Protein AF-A0A1T3P8C7-F1 (afdb_monomer)

Nearest PDB structures (foldseek):
  4dlp-assembly3_C  TM=3.922E-01  e=3.601E-01  Brucella abortus 2308
  3ro5-assembly1_B  TM=4.331E-01  e=2.342E+00  Influenza A virus (A/Wilson-Smith/1933(H1N1))
  3p9a-assembly1_G  TM=2.645E-01  e=9.774E-01  Lederbergvirus P22
  7w5z-assembly1_c3  TM=2.164E-01  e=9.840E+00  Tetrahymena thermophila

Structure (mmCIF, N/CA/C/O backbone):
data_AF-A0A1T3P8C7-F1
#
_entry.id   AF-A0A1T3P8C7-F1
#
loop_
_atom_site.group_PDB
_atom_site.id
_atom_site.type_symbol
_atom_site.label_atom_id
_atom_site.label_alt_id
_atom_site.label_comp_id
_atom_site.label_asym_id
_atom_site.label_entity_id
_atom_site.label_seq_id
_atom_site.pdbx_PDB_ins_code
_atom_site.Cartn_x
_atom_site.Cartn_y
_atom_site.Cartn_z
_atom_site.occupancy
_atom_site.B_iso_or_equiv
_atom_site.auth_seq_id
_atom_site.auth_comp_id
_atom_site.auth_asym_id
_atom_site.auth_atom_id
_atom_site.pdbx_PDB_model_num
ATOM 1 N N . MET A 1 1 ? 50.157 19.566 -6.317 1.00 40.91 1 MET A N 1
ATOM 2 C CA . MET A 1 1 ? 49.284 18.435 -6.700 1.00 40.91 1 MET A CA 1
ATOM 3 C C . MET A 1 1 ? 47.964 18.605 -5.964 1.00 40.91 1 MET A C 1
ATOM 5 O O . MET A 1 1 ? 47.908 18.337 -4.771 1.00 40.91 1 MET A O 1
ATOM 9 N N . ALA A 1 2 ? 46.954 19.172 -6.624 1.00 43.50 2 ALA A N 1
ATOM 10 C CA . ALA A 1 2 ? 45.615 19.299 -6.052 1.00 43.50 2 ALA A CA 1
ATOM 11 C C . ALA A 1 2 ? 44.913 17.935 -6.145 1.00 43.50 2 ALA A C 1
ATOM 13 O O . ALA A 1 2 ? 44.949 17.308 -7.200 1.00 43.50 2 ALA A O 1
ATOM 14 N N . ARG A 1 3 ? 44.334 17.452 -5.039 1.00 43.97 3 ARG A N 1
ATOM 15 C CA . ARG A 1 3 ? 43.469 16.266 -5.039 1.00 43.97 3 ARG A CA 1
ATOM 16 C C . ARG A 1 3 ? 42.113 16.672 -5.612 1.00 43.97 3 ARG A C 1
ATOM 18 O O . ARG A 1 3 ? 41.443 17.516 -5.024 1.00 43.97 3 ARG A O 1
ATOM 25 N N . GLU A 1 4 ? 41.738 16.090 -6.744 1.00 42.12 4 GLU A N 1
ATOM 26 C CA . GLU A 1 4 ? 40.381 16.192 -7.283 1.00 42.12 4 GLU A CA 1
ATOM 27 C C . GLU A 1 4 ? 39.377 15.583 -6.288 1.00 42.12 4 GLU A C 1
ATOM 29 O O . GLU A 1 4 ? 39.655 14.524 -5.711 1.00 42.12 4 GLU A O 1
ATOM 34 N N . PRO A 1 5 ? 38.220 16.224 -6.043 1.00 48.62 5 PRO A N 1
ATOM 35 C CA . PRO A 1 5 ? 37.179 15.626 -5.226 1.00 48.62 5 PRO A CA 1
ATOM 36 C C . PRO A 1 5 ? 36.543 14.465 -5.998 1.00 48.62 5 PRO A C 1
ATOM 38 O O . PRO A 1 5 ? 36.008 14.644 -7.090 1.00 48.62 5 PRO A O 1
ATOM 41 N N . VAL A 1 6 ? 36.587 13.265 -5.414 1.00 51.84 6 VAL A N 1
ATOM 42 C CA . VAL A 1 6 ? 35.826 12.106 -5.890 1.00 51.84 6 VAL A CA 1
ATOM 43 C C . VAL A 1 6 ? 34.347 12.431 -5.695 1.00 51.84 6 VAL A C 1
ATOM 45 O O . VAL A 1 6 ? 33.810 12.301 -4.597 1.00 51.84 6 VAL A O 1
ATOM 48 N N . VAL A 1 7 ? 33.697 12.918 -6.751 1.00 50.88 7 VAL A N 1
ATOM 49 C CA . VAL A 1 7 ? 32.244 13.086 -6.785 1.00 50.88 7 VAL A CA 1
ATOM 50 C C . VAL A 1 7 ? 31.644 11.690 -6.652 1.00 50.88 7 VAL A C 1
ATOM 52 O O . VAL A 1 7 ? 31.848 10.843 -7.523 1.00 50.88 7 VAL A O 1
ATOM 55 N N . ALA A 1 8 ? 30.954 11.432 -5.540 1.00 47.03 8 ALA A N 1
ATOM 56 C CA . ALA A 1 8 ? 30.162 10.225 -5.358 1.00 47.03 8 ALA A CA 1
ATOM 57 C C . ALA A 1 8 ? 29.163 10.153 -6.518 1.00 47.03 8 ALA A C 1
ATOM 59 O O . ALA A 1 8 ? 28.236 10.955 -6.611 1.00 47.03 8 ALA A O 1
ATOM 60 N N . ARG A 1 9 ? 29.425 9.252 -7.464 1.00 49.47 9 ARG A N 1
ATOM 61 C CA . ARG A 1 9 ? 28.613 9.071 -8.660 1.00 49.47 9 ARG A CA 1
ATOM 62 C C . ARG A 1 9 ? 27.319 8.415 -8.200 1.00 49.47 9 ARG A C 1
ATOM 64 O O . ARG A 1 9 ? 27.287 7.206 -7.995 1.00 49.47 9 ARG A O 1
ATOM 71 N N . GLU A 1 10 ? 26.289 9.218 -7.948 1.00 51.56 10 GLU A N 1
ATOM 72 C CA . GLU A 1 10 ? 24.951 8.686 -7.719 1.00 51.56 10 GLU A CA 1
ATOM 73 C C . GLU A 1 10 ? 24.605 7.769 -8.892 1.00 51.56 10 GLU A C 1
ATOM 75 O O . GLU A 1 10 ? 24.716 8.162 -10.056 1.00 51.56 10 GLU A O 1
ATOM 80 N N . ALA A 1 11 ? 24.273 6.515 -8.585 1.00 53.75 11 ALA A N 1
ATOM 81 C CA . ALA A 1 11 ? 23.871 5.562 -9.600 1.00 53.75 11 ALA A CA 1
ATOM 82 C C . ALA A 1 11 ? 22.684 6.132 -10.392 1.00 53.75 11 ALA A C 1
ATOM 84 O O . ALA A 1 11 ? 21.747 6.679 -9.804 1.00 53.75 11 ALA A O 1
ATOM 85 N N . SER A 1 12 ? 22.750 6.013 -11.722 1.00 61.97 12 SER A N 1
ATOM 86 C CA . SER A 1 12 ? 21.678 6.441 -12.626 1.00 61.97 12 SER A CA 1
ATOM 87 C C . SER A 1 12 ? 20.332 5.853 -12.169 1.00 61.97 12 SER A C 1
ATOM 89 O O . SER A 1 12 ? 20.317 4.706 -11.711 1.00 61.97 12 SER A O 1
ATOM 91 N N . PRO A 1 13 ? 19.202 6.574 -12.316 1.00 58.88 13 PRO A N 1
ATOM 92 C CA . PRO A 1 13 ? 17.867 6.048 -12.018 1.00 58.88 13 PRO A CA 1
ATOM 93 C C . PRO A 1 13 ? 17.599 4.676 -12.655 1.00 58.88 13 PRO A C 1
ATOM 95 O O . PRO A 1 13 ? 17.013 3.807 -12.020 1.00 58.88 13 PRO A O 1
ATOM 98 N N . GLU A 1 14 ? 18.113 4.448 -13.865 1.00 58.12 14 GLU A N 1
ATOM 99 C CA . GLU A 1 14 ? 18.014 3.166 -14.575 1.00 58.12 14 GLU A CA 1
ATOM 100 C C . GLU A 1 14 ? 18.748 2.027 -13.850 1.00 58.12 14 GLU A C 1
ATOM 102 O O . GLU A 1 14 ? 18.248 0.908 -13.786 1.00 58.12 14 GLU A O 1
ATOM 107 N N . PHE A 1 15 ? 19.917 2.308 -13.265 1.00 57.34 15 PHE A N 1
ATOM 108 C CA . PHE A 1 15 ? 20.687 1.323 -12.501 1.00 57.34 15 PHE A CA 1
ATOM 109 C C . PHE A 1 15 ? 20.017 1.018 -11.159 1.00 57.34 15 PHE A C 1
ATOM 111 O O . PHE A 1 15 ? 19.944 -0.140 -10.763 1.00 57.34 15 PHE A O 1
ATOM 118 N N . ARG A 1 16 ? 19.465 2.043 -10.491 1.00 59.53 16 ARG A N 1
ATOM 119 C CA . ARG A 1 16 ? 18.681 1.863 -9.257 1.00 59.53 16 ARG A CA 1
ATOM 120 C C . ARG A 1 16 ? 17.443 0.998 -9.506 1.00 59.53 16 ARG A C 1
ATOM 122 O O . ARG A 1 16 ? 17.180 0.085 -8.733 1.00 59.53 16 ARG A O 1
ATOM 129 N N . ALA A 1 17 ? 16.720 1.241 -10.601 1.00 59.41 17 ALA A N 1
ATOM 130 C CA . ALA A 1 17 ? 15.563 0.433 -10.982 1.00 59.41 17 ALA A CA 1
ATOM 131 C C . ALA A 1 17 ? 15.943 -1.035 -11.264 1.00 59.41 17 ALA A C 1
ATOM 133 O O . ALA A 1 17 ? 15.259 -1.940 -10.792 1.00 59.41 17 ALA A O 1
ATOM 134 N N . GLN A 1 18 ? 17.059 -1.280 -11.964 1.00 58.53 18 GLN A N 1
ATOM 135 C CA . GLN A 1 18 ? 17.564 -2.639 -12.216 1.00 58.53 18 GLN A CA 1
ATOM 136 C C . GLN A 1 18 ? 17.993 -3.362 -10.931 1.00 58.53 18 GLN A C 1
ATOM 138 O O . GLN A 1 18 ? 17.736 -4.553 -10.780 1.00 58.53 18 GLN A O 1
ATOM 143 N N . GLU A 1 19 ? 18.631 -2.655 -9.997 1.00 59.62 19 GLU A N 1
ATOM 144 C CA . GLU A 1 19 ? 19.027 -3.208 -8.699 1.00 59.62 19 GLU A CA 1
ATOM 145 C C . GLU A 1 19 ? 17.800 -3.601 -7.861 1.00 59.62 19 GLU A C 1
ATOM 147 O O . GLU A 1 19 ? 17.759 -4.701 -7.309 1.00 59.62 19 GLU A O 1
ATOM 152 N N . ILE A 1 20 ? 16.761 -2.760 -7.840 1.00 58.72 20 ILE A N 1
ATOM 153 C CA . ILE A 1 20 ? 15.490 -3.053 -7.161 1.00 58.72 20 ILE A CA 1
ATOM 154 C C . ILE A 1 20 ? 14.784 -4.249 -7.807 1.00 58.72 20 ILE A C 1
ATOM 156 O O . ILE A 1 20 ? 14.335 -5.138 -7.091 1.00 58.72 20 ILE A O 1
ATOM 160 N N . GLU A 1 21 ? 14.724 -4.323 -9.139 1.00 56.69 21 GLU A N 1
ATOM 161 C CA . GLU A 1 21 ? 14.124 -5.467 -9.839 1.00 56.69 21 GLU A CA 1
ATOM 162 C C . GLU A 1 21 ? 14.887 -6.778 -9.569 1.00 56.69 21 GLU A C 1
ATOM 164 O O . GLU A 1 21 ? 14.268 -7.830 -9.425 1.00 56.69 21 GLU A O 1
ATOM 169 N N . ALA A 1 22 ? 16.215 -6.724 -9.409 1.00 59.50 22 ALA A N 1
ATOM 170 C CA . ALA A 1 22 ? 17.021 -7.881 -9.013 1.00 59.50 22 ALA A CA 1
ATOM 171 C C . ALA A 1 22 ? 16.801 -8.304 -7.545 1.00 59.50 22 ALA A C 1
ATOM 173 O O . ALA A 1 22 ? 16.873 -9.493 -7.230 1.00 59.50 22 ALA A O 1
ATOM 174 N N . LEU A 1 23 ? 16.527 -7.350 -6.648 1.00 59.72 23 LEU A N 1
ATOM 175 C CA . LEU A 1 23 ? 16.203 -7.593 -5.234 1.00 59.72 23 LEU A CA 1
ATOM 176 C C . LEU A 1 23 ? 14.745 -8.038 -5.020 1.00 59.72 23 LEU A C 1
ATOM 178 O O . LEU A 1 23 ? 14.454 -8.715 -4.034 1.00 59.72 23 LEU A O 1
ATOM 182 N N . ALA A 1 24 ? 13.850 -7.685 -5.943 1.00 62.09 24 ALA A N 1
ATOM 183 C CA . ALA A 1 24 ? 12.421 -7.975 -5.915 1.00 62.09 24 ALA A CA 1
ATOM 184 C C . ALA A 1 24 ? 11.980 -8.707 -7.201 1.00 62.09 24 ALA A C 1
ATOM 186 O O . ALA A 1 24 ? 11.232 -8.136 -8.002 1.00 62.09 24 ALA A O 1
ATOM 187 N N . PRO A 1 25 ? 12.394 -9.974 -7.408 1.00 60.84 25 PRO A N 1
ATOM 188 C CA . PRO A 1 25 ? 12.126 -10.708 -8.650 1.00 60.84 25 PRO A CA 1
ATOM 189 C C . PRO A 1 25 ? 10.626 -10.869 -8.949 1.00 60.84 25 PRO A C 1
ATOM 191 O O . PRO A 1 25 ? 10.226 -10.893 -10.111 1.00 60.84 25 PRO A O 1
ATOM 194 N N . ASP A 1 26 ? 9.788 -10.895 -7.909 1.00 76.06 26 ASP A N 1
ATOM 195 C CA . ASP A 1 26 ? 8.327 -10.991 -8.028 1.00 76.06 26 ASP A CA 1
ATOM 196 C C . ASP A 1 26 ? 7.630 -9.617 -8.100 1.00 76.06 26 ASP A C 1
ATOM 198 O O . ASP A 1 26 ? 6.405 -9.530 -8.170 1.00 76.06 26 ASP A O 1
ATOM 202 N N . GLY A 1 27 ? 8.399 -8.522 -8.096 1.00 85.75 27 GLY A N 1
ATOM 203 C CA . GLY A 1 27 ? 7.893 -7.153 -8.200 1.00 85.75 27 GLY A CA 1
ATOM 204 C C . GLY A 1 27 ? 7.389 -6.538 -6.890 1.00 85.75 27 GLY A C 1
ATOM 205 O O . GLY A 1 27 ? 6.784 -5.466 -6.937 1.00 85.75 27 GLY A O 1
ATOM 206 N N . TYR A 1 28 ? 7.618 -7.194 -5.749 1.00 89.62 28 TYR A N 1
ATOM 207 C CA . TYR A 1 28 ? 7.207 -6.730 -4.421 1.00 89.62 28 TYR A CA 1
ATOM 208 C C . TYR A 1 28 ? 8.329 -6.005 -3.679 1.00 89.62 28 TYR A C 1
ATOM 210 O O . TYR A 1 28 ? 9.444 -6.509 -3.576 1.00 89.62 28 TYR A O 1
ATOM 218 N N . VAL A 1 29 ? 8.006 -4.869 -3.070 1.00 90.62 29 VAL A N 1
ATOM 219 C CA . VAL A 1 29 ? 8.918 -4.085 -2.232 1.00 90.62 29 VAL A CA 1
ATOM 220 C C . VAL A 1 29 ? 8.318 -3.862 -0.845 1.00 90.62 29 VAL A C 1
ATOM 222 O O . VAL A 1 29 ? 7.099 -3.882 -0.670 1.00 90.62 29 VAL A O 1
ATOM 225 N N . ARG A 1 30 ? 9.185 -3.659 0.151 1.00 91.25 30 ARG A N 1
ATOM 226 C CA . ARG A 1 30 ? 8.785 -3.300 1.519 1.00 91.25 30 ARG A CA 1
ATOM 227 C C . ARG A 1 30 ? 8.366 -1.841 1.561 1.00 91.25 30 ARG A C 1
ATOM 229 O O . ARG A 1 30 ? 9.188 -0.987 1.252 1.00 91.25 30 ARG A O 1
ATOM 236 N N . ALA A 1 31 ? 7.148 -1.542 1.977 1.00 91.94 31 ALA A N 1
ATOM 237 C CA . ALA A 1 31 ? 6.634 -0.185 2.087 1.00 91.94 31 ALA A CA 1
ATOM 238 C C . ALA A 1 31 ? 6.054 0.093 3.471 1.00 91.94 31 ALA A C 1
ATOM 240 O O . ALA A 1 31 ? 5.566 -0.812 4.146 1.00 91.94 31 ALA A O 1
ATOM 241 N N . ASP A 1 32 ? 6.119 1.356 3.876 1.00 94.31 32 ASP A N 1
ATOM 242 C CA . ASP A 1 32 ? 5.637 1.794 5.179 1.00 94.31 32 ASP A CA 1
ATOM 243 C C . ASP A 1 32 ? 4.161 2.177 5.038 1.00 94.31 32 ASP A C 1
ATOM 245 O O . ASP A 1 32 ? 3.824 3.172 4.387 1.00 94.31 32 ASP A O 1
ATOM 249 N N . LEU A 1 33 ? 3.278 1.393 5.655 1.00 95.06 33 LEU A N 1
ATOM 250 C CA . LEU A 1 33 ? 1.850 1.667 5.725 1.00 95.06 33 LEU A CA 1
ATOM 251 C C . LEU A 1 33 ? 1.523 2.255 7.097 1.00 95.06 33 LEU A C 1
ATOM 253 O O . LEU A 1 33 ? 1.673 1.595 8.124 1.00 95.06 33 LEU A O 1
ATOM 257 N N . ALA A 1 34 ? 1.108 3.518 7.108 1.00 95.88 34 ALA A N 1
ATOM 258 C CA . ALA A 1 34 ? 0.601 4.175 8.305 1.00 95.88 34 ALA A CA 1
ATOM 259 C C . ALA A 1 34 ? -0.911 3.977 8.404 1.00 95.88 34 ALA A C 1
ATOM 261 O O . ALA A 1 34 ? -1.573 4.031 7.378 1.00 95.88 34 ALA A O 1
ATOM 262 N N . GLY A 1 35 ? -1.439 3.837 9.613 1.00 94.25 35 GLY A N 1
ATOM 263 C CA . GLY A 1 35 ? -2.872 3.819 9.895 1.00 94.25 35 GLY A CA 1
ATOM 264 C C . GLY A 1 35 ? -3.170 4.254 11.325 1.00 94.25 35 GLY A C 1
ATOM 265 O O . GLY A 1 35 ? -2.299 4.826 11.985 1.00 94.25 35 GLY A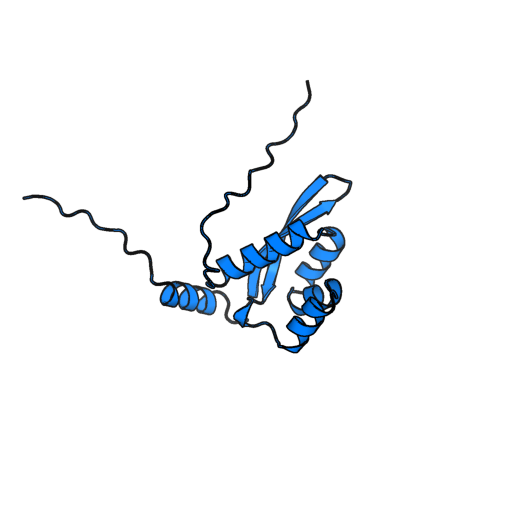 O 1
ATOM 266 N N . GLU A 1 36 ? -4.388 4.030 11.794 1.00 93.44 36 GLU A N 1
ATOM 267 C CA . GLU A 1 36 ? -4.878 4.410 13.112 1.00 93.44 36 GLU A CA 1
ATOM 268 C C . GLU A 1 36 ? -5.406 3.191 13.879 1.00 93.44 36 GLU A C 1
ATOM 270 O O . GLU A 1 36 ? -6.337 2.520 13.451 1.00 93.44 36 GLU A O 1
ATOM 275 N N . ILE A 1 37 ? -4.831 2.929 15.055 1.00 91.50 37 ILE A N 1
ATOM 276 C CA . ILE A 1 37 ? -5.326 1.917 15.996 1.00 91.50 37 ILE A CA 1
ATOM 277 C C . ILE A 1 37 ? -5.612 2.635 17.312 1.00 91.50 37 ILE A C 1
ATOM 279 O O . ILE A 1 37 ? -4.737 3.312 17.851 1.00 91.50 37 ILE A O 1
ATOM 283 N N . ASP A 1 38 ? -6.842 2.526 17.817 1.00 91.50 38 ASP A N 1
ATOM 284 C CA . ASP A 1 38 ? -7.287 3.156 19.072 1.00 91.50 38 ASP A CA 1
ATOM 285 C C . ASP A 1 38 ? -7.004 4.676 19.167 1.00 91.50 38 ASP A C 1
ATOM 287 O O . ASP A 1 38 ? -6.768 5.220 20.249 1.00 91.50 38 ASP A O 1
ATOM 291 N N . GLY A 1 39 ? -7.040 5.390 18.036 1.00 89.38 39 GLY A N 1
ATOM 292 C CA . GLY A 1 39 ? -6.768 6.832 17.979 1.00 89.38 39 GLY A CA 1
ATOM 293 C C . GLY A 1 39 ? -5.285 7.208 17.904 1.00 89.38 39 GLY A C 1
ATOM 294 O O . GLY A 1 39 ? -4.948 8.395 17.935 1.00 89.38 39 GLY A O 1
ATOM 295 N N . GLU A 1 40 ? -4.383 6.228 17.819 1.00 91.25 40 GLU A N 1
ATOM 296 C CA . GLU A 1 40 ? -2.946 6.442 17.676 1.00 91.25 40 GLU A CA 1
ATOM 297 C C . GLU A 1 40 ? -2.467 6.064 16.272 1.00 91.25 40 GLU A C 1
ATOM 299 O O . GLU A 1 40 ? -2.806 5.012 15.733 1.00 91.25 40 GLU A O 1
ATOM 304 N N . THR A 1 41 ? -1.627 6.916 15.673 1.00 92.50 41 THR A N 1
ATOM 305 C CA . THR A 1 41 ? -1.006 6.598 14.384 1.00 92.50 41 THR A CA 1
ATOM 306 C C . THR A 1 41 ? 0.076 5.536 14.555 1.00 92.50 41 THR A C 1
ATOM 308 O O . THR A 1 41 ? 1.106 5.785 15.189 1.00 92.50 41 THR A O 1
ATOM 311 N N . VAL A 1 42 ? -0.128 4.381 13.927 1.00 93.88 42 VAL A N 1
ATOM 312 C CA . VAL A 1 42 ? 0.810 3.253 13.898 1.00 93.88 42 VAL A CA 1
ATOM 313 C C . VAL A 1 42 ? 1.347 3.090 12.477 1.00 93.88 42 VAL A C 1
ATOM 3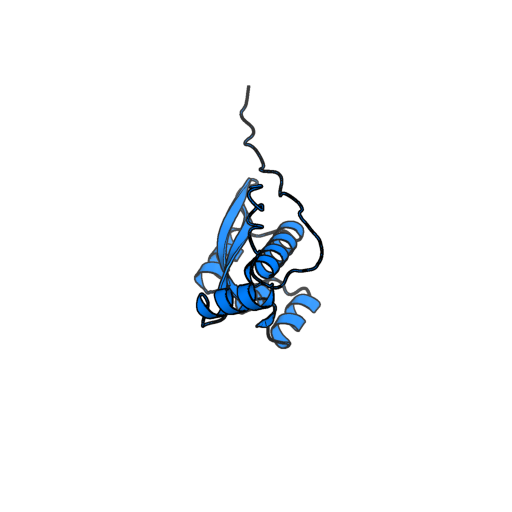15 O O . VAL A 1 42 ? 0.658 3.393 11.508 1.00 93.88 42 VAL A O 1
ATOM 318 N N . VAL A 1 43 ? 2.599 2.650 12.341 1.00 93.12 43 VAL A N 1
ATOM 319 C CA . VAL A 1 43 ? 3.220 2.354 11.042 1.00 93.12 43 VAL A CA 1
ATOM 320 C C . VAL A 1 43 ? 3.687 0.906 11.045 1.00 93.12 43 VAL A C 1
ATOM 322 O O . VAL A 1 43 ? 4.433 0.513 11.943 1.00 93.12 43 VAL A O 1
ATOM 325 N N . ALA A 1 44 ? 3.275 0.138 10.039 1.00 91.00 44 ALA A N 1
ATOM 326 C CA . ALA A 1 44 ? 3.764 -1.213 9.790 1.00 91.00 44 ALA A CA 1
ATOM 327 C C . ALA A 1 44 ? 4.492 -1.293 8.445 1.00 91.00 44 ALA A C 1
ATOM 329 O O . ALA A 1 44 ? 4.191 -0.557 7.506 1.00 91.00 44 ALA A O 1
ATOM 330 N N . GLU A 1 45 ? 5.453 -2.209 8.353 1.00 94.12 45 GLU A N 1
ATOM 331 C CA . GLU A 1 45 ? 6.102 -2.548 7.089 1.00 94.12 45 GLU A CA 1
ATOM 332 C C . GLU A 1 45 ? 5.292 -3.649 6.396 1.00 94.12 45 GLU A C 1
ATOM 334 O O . GLU A 1 45 ? 5.078 -4.719 6.966 1.00 94.12 45 GLU A O 1
ATOM 339 N N . VAL A 1 46 ? 4.858 -3.396 5.162 1.00 93.81 46 VAL A N 1
ATOM 340 C CA . VAL A 1 46 ? 4.084 -4.341 4.349 1.00 93.81 46 VAL A CA 1
ATOM 341 C C . VAL A 1 46 ? 4.786 -4.619 3.024 1.00 93.81 46 VAL A C 1
ATOM 343 O O . VAL A 1 46 ? 5.517 -3.781 2.496 1.00 93.81 46 VAL A O 1
ATOM 346 N N . MET A 1 47 ? 4.561 -5.803 2.459 1.00 93.19 47 MET A N 1
ATOM 347 C CA . MET A 1 47 ? 5.058 -6.151 1.127 1.00 93.19 47 MET A CA 1
ATOM 348 C C . MET A 1 47 ? 4.007 -5.775 0.081 1.00 93.19 47 MET A C 1
ATOM 350 O O . MET A 1 47 ? 2.897 -6.308 0.110 1.00 93.19 47 MET A O 1
ATOM 354 N N . ALA A 1 48 ? 4.352 -4.896 -0.862 1.00 94.38 48 ALA A N 1
ATOM 355 C CA . ALA A 1 48 ? 3.436 -4.453 -1.915 1.00 94.38 48 ALA A CA 1
ATOM 356 C C . ALA A 1 48 ? 4.074 -4.463 -3.307 1.00 94.38 48 ALA A C 1
ATOM 358 O O . ALA A 1 48 ? 5.271 -4.221 -3.462 1.00 94.38 48 ALA A O 1
ATOM 359 N N . LEU A 1 49 ? 3.256 -4.713 -4.329 1.00 93.56 49 LEU A N 1
ATOM 360 C CA . LEU A 1 49 ? 3.655 -4.615 -5.730 1.00 93.56 49 LEU A CA 1
ATOM 361 C C . LEU A 1 49 ? 4.039 -3.179 -6.090 1.00 93.56 49 LEU A C 1
ATOM 363 O O . LEU A 1 49 ? 3.310 -2.233 -5.787 1.00 93.56 49 LEU A O 1
ATOM 367 N N . MET A 1 50 ? 5.143 -3.032 -6.821 1.00 90.38 50 MET A N 1
ATOM 368 C CA . MET A 1 50 ? 5.581 -1.742 -7.353 1.00 90.38 50 MET A CA 1
ATOM 369 C C . MET A 1 50 ? 4.561 -1.144 -8.341 1.00 90.38 50 MET A C 1
ATOM 371 O O . MET A 1 50 ? 3.952 -1.903 -9.108 1.00 90.38 50 MET A O 1
ATOM 375 N N . PRO A 1 51 ? 4.436 0.198 -8.417 1.00 89.12 51 PRO A N 1
ATOM 376 C CA . PRO A 1 51 ? 3.493 0.872 -9.313 1.00 89.12 51 PRO A CA 1
ATOM 377 C C . PRO A 1 51 ? 3.563 0.427 -10.778 1.00 89.12 51 PRO A C 1
ATOM 379 O O . PRO A 1 51 ? 2.535 0.098 -11.376 1.00 89.12 51 PRO A O 1
ATOM 382 N N . GLY A 1 52 ? 4.768 0.293 -11.340 1.00 87.38 52 GLY A N 1
ATOM 383 C CA . GLY A 1 52 ? 4.972 -0.177 -12.714 1.00 87.38 52 GLY A CA 1
ATOM 384 C C . GLY A 1 52 ? 4.504 -1.614 -12.998 1.00 87.38 52 GLY A C 1
ATOM 385 O O . GLY A 1 52 ? 4.391 -2.005 -14.161 1.00 87.38 52 GLY A O 1
ATOM 386 N N . LYS A 1 53 ? 4.203 -2.417 -11.967 1.00 89.44 53 LYS A N 1
ATOM 387 C CA . LYS A 1 53 ? 3.675 -3.787 -12.100 1.00 89.44 53 LYS A CA 1
ATOM 388 C C . LYS A 1 53 ? 2.155 -3.856 -11.874 1.00 89.44 53 LYS A C 1
ATOM 390 O O . LYS A 1 53 ? 1.563 -4.929 -12.017 1.00 89.44 53 LYS A O 1
ATOM 395 N N . TRP A 1 54 ? 1.490 -2.740 -11.559 1.00 92.69 54 TRP A N 1
ATOM 396 C CA . TRP A 1 54 ? 0.042 -2.717 -11.357 1.00 92.69 54 TRP A CA 1
ATOM 397 C C . TRP A 1 54 ? -0.712 -2.953 -12.662 1.00 92.69 54 TRP A C 1
ATOM 399 O O . TRP A 1 54 ? -0.551 -2.257 -13.667 1.00 92.69 54 TRP A O 1
ATOM 409 N N . ARG A 1 55 ? -1.612 -3.937 -12.647 1.00 93.06 55 ARG A N 1
ATOM 410 C CA . ARG A 1 55 ? -2.453 -4.232 -13.810 1.00 93.06 55 ARG A CA 1
ATOM 411 C C . ARG A 1 55 ? -3.455 -3.104 -14.042 1.00 93.06 55 ARG A C 1
ATOM 413 O O . ARG A 1 55 ? -3.966 -2.494 -13.105 1.00 93.06 55 ARG A O 1
ATOM 420 N N . ALA A 1 56 ? -3.857 -2.907 -15.297 1.00 95.25 56 ALA A N 1
ATOM 421 C CA 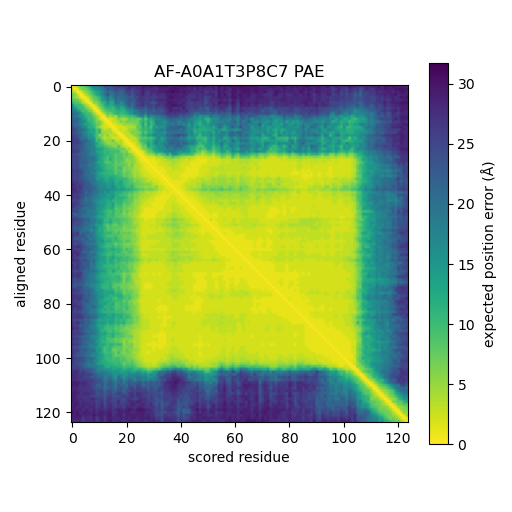. ALA A 1 56 ? -4.902 -1.942 -15.643 1.00 95.25 56 ALA A CA 1
ATOM 422 C C . ALA A 1 56 ? -6.220 -2.187 -14.881 1.00 95.25 56 ALA A C 1
ATOM 424 O O . ALA A 1 56 ? -6.927 -1.236 -14.561 1.00 95.25 56 ALA A O 1
ATOM 425 N N . SER A 1 57 ? -6.545 -3.446 -14.556 1.00 96.06 57 SER A N 1
ATOM 426 C CA . SER A 1 57 ? -7.694 -3.795 -13.712 1.00 96.06 57 SER A CA 1
ATOM 427 C C . SER A 1 57 ? -7.580 -3.230 -12.298 1.00 96.06 57 SER A C 1
ATOM 429 O O . SER A 1 57 ? -8.550 -2.661 -11.818 1.00 96.06 57 SER A O 1
ATOM 431 N N . VAL A 1 58 ? -6.400 -3.311 -11.683 1.00 95.62 58 VAL A N 1
ATOM 432 C CA . VAL A 1 58 ? -6.110 -2.759 -10.351 1.00 95.62 58 VAL A CA 1
ATOM 433 C C . VAL A 1 58 ? -6.211 -1.236 -10.379 1.00 95.62 58 VAL A C 1
ATOM 435 O O . VAL A 1 58 ? -6.901 -0.631 -9.566 1.00 95.62 58 VAL A O 1
ATOM 438 N N . MET A 1 59 ? -5.657 -0.609 -11.418 1.00 95.56 59 MET A N 1
ATOM 439 C CA . MET A 1 59 ? -5.798 0.834 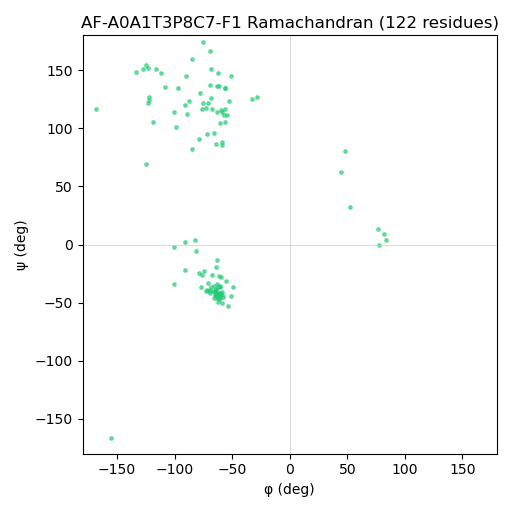-11.628 1.00 95.56 59 MET A CA 1
ATOM 440 C C . MET A 1 59 ? -7.241 1.285 -11.895 1.00 95.56 59 MET A C 1
ATOM 442 O O . MET A 1 59 ? -7.538 2.473 -11.783 1.00 95.56 59 MET A O 1
ATOM 446 N N . ARG A 1 60 ? -8.151 0.390 -12.301 1.00 97.38 60 ARG A N 1
ATOM 447 C CA . ARG A 1 60 ? -9.585 0.714 -12.385 1.00 97.38 60 ARG A CA 1
ATOM 448 C C . ARG A 1 60 ? -10.246 0.710 -11.009 1.00 97.38 60 ARG A C 1
ATOM 450 O O . ARG A 1 60 ? -11.072 1.586 -10.796 1.00 97.38 60 ARG A O 1
ATOM 457 N N . LEU A 1 61 ? -9.857 -0.196 -10.106 1.00 96.81 61 LEU A N 1
ATOM 458 C CA . LEU A 1 61 ? -10.341 -0.215 -8.715 1.00 96.81 61 LEU A CA 1
ATOM 459 C C . LEU A 1 61 ? -10.008 1.110 -8.025 1.00 96.81 61 LEU A C 1
ATOM 461 O O . LEU A 1 61 ? -10.907 1.812 -7.570 1.00 96.81 61 LEU A O 1
ATOM 465 N N . LEU A 1 62 ? -8.746 1.541 -8.123 1.00 93.19 62 LEU A N 1
ATOM 466 C CA . LEU A 1 62 ? -8.308 2.821 -7.565 1.00 93.19 62 LEU A CA 1
ATOM 467 C C . LEU A 1 62 ? -9.088 4.018 -8.141 1.00 93.19 62 LEU A C 1
ATOM 469 O O . LEU A 1 62 ? -9.515 4.900 -7.405 1.00 93.19 62 LEU A O 1
ATOM 473 N N . ARG A 1 63 ? -9.328 4.046 -9.460 1.00 94.31 63 ARG A N 1
ATOM 474 C CA . ARG A 1 63 ? -10.128 5.110 -10.104 1.00 94.31 63 ARG A CA 1
ATOM 475 C C . ARG A 1 63 ? -11.607 5.079 -9.722 1.00 94.31 63 ARG A C 1
ATOM 477 O O . ARG A 1 63 ? -12.263 6.111 -9.812 1.00 94.31 63 ARG A O 1
ATOM 484 N N . ALA A 1 64 ? -12.127 3.915 -9.347 1.00 96.00 64 ALA A N 1
ATOM 485 C CA . ALA A 1 64 ? -13.488 3.751 -8.855 1.00 96.00 64 ALA A CA 1
ATOM 486 C C . ALA A 1 64 ? -13.628 4.115 -7.365 1.00 96.00 64 ALA A C 1
ATOM 488 O O . ALA A 1 64 ? -14.748 4.129 -6.863 1.00 96.00 64 ALA A O 1
ATOM 489 N N . GLY A 1 65 ? -12.521 4.417 -6.674 1.00 94.94 65 GLY A N 1
ATOM 490 C CA . GLY A 1 65 ? -12.505 4.643 -5.228 1.00 94.94 65 GLY A CA 1
ATOM 491 C C . GLY A 1 65 ? -12.590 3.355 -4.405 1.00 94.94 65 GLY A C 1
ATOM 492 O O . GLY A 1 65 ? -12.845 3.422 -3.208 1.00 94.94 65 GLY A O 1
ATOM 493 N N . ASP A 1 66 ? -12.390 2.193 -5.030 1.00 96.56 66 ASP A N 1
ATOM 494 C CA . ASP A 1 66 ? -12.349 0.899 -4.351 1.00 96.56 66 ASP A CA 1
ATOM 495 C C . ASP A 1 66 ? -10.933 0.646 -3.810 1.00 96.56 66 ASP A C 1
ATOM 497 O O . ASP A 1 66 ? -10.088 0.023 -4.465 1.00 96.56 66 ASP A O 1
ATOM 501 N N . PHE A 1 67 ? -10.659 1.222 -2.636 1.00 95.44 67 PHE A N 1
ATOM 502 C CA . PHE A 1 67 ? -9.364 1.115 -1.963 1.00 95.44 67 PHE A CA 1
ATOM 503 C C . PHE A 1 67 ? -9.114 -0.290 -1.416 1.00 95.44 67 PHE A C 1
ATOM 505 O O . PHE A 1 67 ? -8.016 -0.806 -1.603 1.00 95.44 67 PHE A O 1
ATOM 512 N N . ASP A 1 68 ? -10.121 -0.952 -0.845 1.00 96.38 68 ASP A N 1
ATOM 513 C CA . ASP A 1 68 ? -9.979 -2.317 -0.322 1.00 96.38 68 ASP A CA 1
ATOM 514 C C . ASP A 1 68 ? -9.652 -3.311 -1.438 1.00 96.38 68 ASP A C 1
ATOM 516 O O . ASP A 1 68 ? -8.717 -4.111 -1.325 1.00 96.38 68 ASP A O 1
ATOM 520 N N . GLY A 1 69 ? -10.371 -3.221 -2.562 1.00 96.88 69 GLY A N 1
ATOM 521 C CA . GLY A 1 69 ? -10.096 -4.021 -3.747 1.00 96.88 69 GLY A CA 1
ATOM 522 C C . GLY A 1 69 ? -8.701 -3.748 -4.306 1.00 96.88 69 GLY A C 1
ATOM 523 O O . GLY A 1 69 ? -7.986 -4.683 -4.671 1.00 96.88 69 GLY A O 1
ATOM 524 N N . PHE A 1 70 ? -8.273 -2.483 -4.340 1.00 96.75 70 PHE A N 1
ATOM 525 C CA . PHE A 1 70 ? -6.916 -2.121 -4.745 1.00 96.75 70 PHE A CA 1
ATOM 526 C C . PHE A 1 70 ? -5.857 -2.722 -3.807 1.00 96.75 70 PHE A C 1
ATOM 528 O O . PHE A 1 70 ? -4.921 -3.368 -4.281 1.00 96.75 70 PHE A O 1
ATOM 535 N N . MET A 1 71 ? -6.023 -2.564 -2.494 1.00 96.88 71 MET A N 1
ATOM 536 C CA . MET A 1 71 ? -5.068 -3.023 -1.485 1.00 96.88 71 MET A CA 1
ATOM 537 C C . MET A 1 71 ? -4.951 -4.547 -1.465 1.00 96.88 71 MET A C 1
ATOM 539 O O . MET A 1 71 ? -3.834 -5.059 -1.469 1.00 96.88 71 MET A O 1
ATOM 543 N N . SER A 1 72 ? -6.065 -5.276 -1.586 1.00 96.81 72 SER A N 1
ATOM 544 C CA . SER A 1 72 ? -6.060 -6.745 -1.694 1.00 96.81 72 SER A CA 1
ATOM 545 C C . SER A 1 72 ? -5.310 -7.269 -2.926 1.00 96.81 72 SER A C 1
ATOM 547 O O . SER A 1 72 ? -4.794 -8.385 -2.918 1.00 96.81 72 SER A O 1
ATOM 549 N N . ALA A 1 73 ? -5.240 -6.473 -3.998 1.00 95.75 73 ALA A N 1
ATOM 550 C CA . ALA A 1 73 ? -4.570 -6.851 -5.239 1.00 95.75 73 ALA A CA 1
ATOM 551 C C . ALA A 1 73 ? -3.088 -6.450 -5.281 1.00 95.75 73 ALA A C 1
ATOM 553 O O . ALA A 1 73 ? -2.335 -6.998 -6.089 1.00 95.75 73 ALA A O 1
ATOM 554 N N . VAL A 1 74 ? -2.682 -5.465 -4.474 1.00 95.56 74 VAL A N 1
ATOM 555 C CA . VAL A 1 74 ? -1.322 -4.904 -4.468 1.00 95.56 74 VAL A CA 1
ATOM 556 C C . VAL A 1 74 ? -0.482 -5.456 -3.322 1.00 95.56 74 VAL A C 1
ATOM 558 O O . VAL A 1 74 ? 0.722 -5.636 -3.498 1.00 95.56 74 VAL A O 1
ATOM 561 N N . LEU A 1 75 ? -1.086 -5.746 -2.173 1.00 95.56 75 LEU A N 1
ATOM 562 C CA . LEU A 1 75 ? -0.393 -6.287 -1.008 1.00 95.56 75 LEU A CA 1
ATOM 563 C C . LEU A 1 75 ? -0.259 -7.811 -1.074 1.00 95.56 75 LEU A C 1
ATOM 565 O O . LEU A 1 75 ? -0.986 -8.502 -1.787 1.00 95.56 75 LEU A O 1
ATOM 569 N N . THR A 1 76 ? 0.688 -8.350 -0.310 1.00 94.25 76 THR A N 1
ATOM 570 C CA . THR A 1 76 ? 0.654 -9.767 0.076 1.00 94.25 76 THR A CA 1
ATOM 571 C C . THR A 1 76 ? -0.503 -10.031 1.047 1.00 94.25 76 THR A C 1
ATOM 573 O O . THR A 1 76 ? -1.058 -9.091 1.609 1.00 94.25 76 THR A O 1
ATOM 576 N N . ALA A 1 77 ? -0.847 -11.303 1.281 1.00 92.81 77 ALA A N 1
ATOM 577 C CA . ALA A 1 77 ? -1.900 -11.677 2.233 1.00 92.81 77 ALA A CA 1
ATOM 578 C C . ALA A 1 77 ? -1.660 -11.064 3.627 1.00 92.81 77 ALA A C 1
ATOM 580 O O . ALA A 1 77 ? -2.492 -10.301 4.103 1.00 92.81 77 ALA A O 1
ATOM 581 N N . ASP A 1 78 ? -0.470 -11.276 4.199 1.00 93.88 78 ASP A N 1
ATOM 582 C CA . ASP A 1 78 ? -0.092 -10.700 5.498 1.00 93.88 78 ASP A CA 1
ATOM 583 C C . ASP A 1 78 ? -0.117 -9.159 5.491 1.00 93.88 78 ASP A C 1
ATOM 585 O O . ASP A 1 78 ? -0.473 -8.521 6.479 1.00 93.88 78 ASP A O 1
ATOM 589 N N . GLY A 1 79 ? 0.259 -8.540 4.366 1.00 94.00 79 GLY A N 1
ATOM 590 C CA . GLY A 1 79 ? 0.211 -7.087 4.216 1.00 94.00 79 GLY A CA 1
ATOM 591 C C . GLY A 1 79 ? -1.221 -6.556 4.178 1.00 94.00 79 GLY A C 1
ATOM 592 O O . GLY A 1 79 ? -1.491 -5.489 4.724 1.00 94.00 79 GLY A O 1
ATOM 593 N N . TYR A 1 80 ? -2.137 -7.295 3.551 1.00 96.69 80 TYR A N 1
ATOM 594 C CA . TYR A 1 80 ? -3.553 -6.946 3.505 1.00 96.69 80 TYR A CA 1
ATOM 595 C C . TYR A 1 80 ? -4.219 -7.090 4.876 1.00 96.69 80 TYR A C 1
ATOM 597 O O . TYR A 1 80 ? -4.987 -6.214 5.263 1.00 96.69 80 TYR A O 1
ATOM 605 N N . ASP A 1 81 ? -3.863 -8.119 5.645 1.00 96.56 81 ASP A N 1
ATOM 606 C CA . ASP A 1 81 ? -4.320 -8.255 7.031 1.00 96.56 81 ASP A CA 1
ATOM 607 C C . ASP A 1 81 ? -3.855 -7.059 7.881 1.00 96.56 81 ASP A C 1
ATOM 609 O O . ASP A 1 81 ? -4.655 -6.462 8.601 1.00 96.56 81 ASP A O 1
ATOM 613 N N . ALA A 1 82 ? -2.597 -6.628 7.715 1.00 95.50 82 ALA A N 1
ATOM 614 C CA . ALA A 1 82 ? -2.090 -5.421 8.368 1.00 95.50 82 ALA A CA 1
ATOM 615 C C . ALA A 1 82 ? -2.833 -4.149 7.921 1.00 95.50 82 ALA A C 1
ATOM 617 O O . ALA A 1 82 ? -3.074 -3.267 8.737 1.00 95.50 82 ALA A O 1
ATOM 618 N N . TYR A 1 83 ? -3.223 -4.041 6.647 1.00 96.50 83 TYR A N 1
ATOM 619 C CA . TYR A 1 83 ? -4.040 -2.928 6.149 1.00 96.50 83 TYR A CA 1
ATOM 620 C C . TYR A 1 83 ? -5.414 -2.867 6.827 1.00 96.50 83 TYR A C 1
ATOM 622 O O . TYR A 1 83 ? -5.837 -1.785 7.227 1.00 96.50 83 TYR A O 1
ATOM 630 N N . LEU A 1 84 ? -6.083 -4.013 6.987 1.00 96.56 84 LEU A N 1
ATOM 631 C CA . LEU A 1 84 ? -7.388 -4.087 7.647 1.00 96.56 84 LEU A CA 1
ATOM 632 C C . LEU A 1 84 ? -7.312 -3.726 9.133 1.00 96.56 84 LEU A C 1
ATOM 634 O O . LEU A 1 84 ? -8.247 -3.134 9.663 1.00 96.56 84 LEU A O 1
ATOM 638 N N . GLU A 1 85 ? -6.219 -4.092 9.803 1.00 96.06 85 GLU A N 1
ATOM 639 C CA . GLU A 1 85 ? -5.989 -3.730 11.204 1.00 96.06 85 GLU A CA 1
ATOM 640 C C . GLU A 1 85 ? -5.643 -2.246 11.364 1.00 96.06 85 GLU A C 1
ATOM 642 O O . GLU A 1 85 ? -6.099 -1.604 12.306 1.00 96.06 85 GLU A O 1
ATOM 647 N N . LEU A 1 86 ? -4.837 -1.704 10.448 1.00 95.50 86 LEU A N 1
ATOM 648 C CA . LEU A 1 86 ? -4.365 -0.326 10.504 1.00 95.50 86 LEU A CA 1
ATOM 649 C C . LEU A 1 86 ? -5.417 0.704 10.086 1.00 95.50 86 LEU A C 1
ATOM 651 O O . LEU A 1 86 ? -5.274 1.846 10.490 1.00 95.50 86 LEU A O 1
ATOM 655 N N . ASP A 1 87 ? -6.403 0.358 9.258 1.00 95.56 87 ASP A N 1
ATOM 656 C CA . ASP A 1 87 ? -7.456 1.276 8.780 1.00 95.56 87 ASP A CA 1
ATOM 657 C C . ASP A 1 87 ? -6.922 2.665 8.343 1.00 95.56 87 ASP A C 1
ATOM 659 O O . ASP A 1 87 ? -7.191 3.698 8.967 1.00 95.56 87 ASP A O 1
ATOM 663 N N . PRO A 1 88 ? -6.065 2.723 7.304 1.00 95.94 88 PRO A N 1
ATOM 664 C CA . PRO A 1 88 ? -5.421 3.963 6.902 1.00 95.94 88 PRO A CA 1
ATOM 665 C C . PRO A 1 88 ? -6.414 4.958 6.299 1.00 95.94 88 PRO A C 1
ATOM 667 O O . PRO A 1 88 ? -7.202 4.641 5.407 1.00 95.94 88 PRO A O 1
ATOM 670 N N . ASN A 1 89 ? -6.291 6.224 6.685 1.00 95.00 89 ASN A N 1
ATOM 671 C CA . ASN A 1 89 ? -7.017 7.307 6.034 1.00 95.00 89 ASN A CA 1
ATOM 672 C C . ASN A 1 89 ? -6.414 7.668 4.660 1.00 95.00 89 ASN A C 1
ATOM 674 O O . ASN A 1 89 ? -5.352 7.193 4.252 1.00 95.00 89 ASN A O 1
ATOM 678 N N . GLN A 1 90 ? -7.086 8.565 3.933 1.00 92.50 90 GLN A N 1
ATOM 679 C CA . GLN A 1 90 ? -6.691 8.939 2.574 1.00 92.50 90 GLN A CA 1
ATOM 680 C C . GLN A 1 90 ? -5.286 9.565 2.485 1.00 92.50 90 GLN A C 1
ATOM 682 O O . GLN A 1 90 ? -4.564 9.298 1.521 1.00 92.50 90 GLN A O 1
ATOM 687 N N . ASP A 1 91 ? -4.880 10.367 3.473 1.00 95.00 91 ASP A N 1
ATOM 688 C CA . ASP A 1 91 ? -3.551 10.989 3.495 1.00 95.00 91 ASP A CA 1
ATOM 689 C C . ASP A 1 91 ? -2.461 9.938 3.731 1.00 95.00 91 ASP A C 1
ATOM 691 O O . ASP A 1 91 ? -1.425 9.950 3.065 1.00 95.00 91 ASP A O 1
ATOM 695 N N . GLN A 1 92 ? -2.710 8.991 4.638 1.00 94.69 92 GLN A N 1
ATOM 696 C CA . GLN A 1 92 ? -1.818 7.867 4.927 1.00 94.69 92 GLN A CA 1
ATOM 697 C C . GLN A 1 92 ? -1.707 6.908 3.736 1.00 94.69 92 GLN A C 1
ATOM 699 O O . GLN A 1 92 ? -0.605 6.476 3.392 1.00 94.69 92 GLN A O 1
ATOM 704 N N . PHE A 1 93 ? -2.818 6.642 3.048 1.00 95.06 93 PHE A N 1
ATOM 705 C CA . PHE A 1 93 ? -2.833 5.879 1.804 1.00 95.06 93 PHE A CA 1
ATOM 706 C C . PHE A 1 93 ? -2.020 6.572 0.698 1.00 95.06 93 PHE A C 1
ATOM 708 O O . PHE A 1 93 ? -1.187 5.941 0.043 1.00 95.06 93 PHE A O 1
ATOM 715 N N . ALA A 1 94 ? -2.206 7.881 0.496 1.00 93.44 94 ALA A N 1
ATOM 716 C CA . ALA A 1 94 ? -1.435 8.641 -0.490 1.00 93.44 94 ALA A CA 1
ATOM 717 C C . ALA A 1 94 ? 0.069 8.609 -0.171 1.00 93.44 94 ALA A C 1
ATOM 719 O O . ALA A 1 94 ? 0.901 8.398 -1.055 1.00 93.44 94 ALA A O 1
ATOM 720 N N . ALA A 1 95 ? 0.401 8.741 1.112 1.00 94.12 95 ALA A N 1
ATOM 721 C CA . ALA A 1 95 ? 1.744 8.577 1.637 1.00 94.12 95 ALA A CA 1
ATOM 722 C C . ALA A 1 95 ? 2.331 7.185 1.328 1.00 94.12 95 ALA A C 1
ATOM 724 O O . ALA A 1 95 ? 3.489 7.074 0.918 1.00 94.12 95 ALA A O 1
ATOM 725 N N . PHE A 1 96 ? 1.566 6.118 1.517 1.00 94.56 96 PHE A N 1
ATOM 726 C CA . PHE A 1 96 ? 2.001 4.761 1.197 1.00 94.56 96 PHE A CA 1
ATOM 727 C C . PHE A 1 96 ? 2.316 4.595 -0.301 1.00 94.56 96 PHE A C 1
ATOM 729 O O . PHE A 1 96 ? 3.363 4.062 -0.667 1.00 94.56 96 PHE A O 1
ATOM 736 N N . VAL A 1 97 ? 1.467 5.126 -1.185 1.00 92.25 97 VAL A N 1
ATOM 737 C CA . VAL A 1 97 ? 1.686 5.077 -2.642 1.00 92.25 97 VAL A CA 1
ATOM 738 C C . VAL A 1 97 ? 2.942 5.855 -3.069 1.00 92.25 97 VAL A C 1
ATOM 740 O O . VAL A 1 97 ? 3.682 5.416 -3.955 1.00 92.25 97 VAL A O 1
ATOM 743 N N . GLU A 1 98 ? 3.216 6.997 -2.437 1.00 90.81 98 GLU A N 1
ATOM 744 C CA . GLU A 1 98 ? 4.441 7.775 -2.669 1.00 90.81 98 GLU A CA 1
ATOM 745 C C . GLU A 1 98 ? 5.702 7.003 -2.240 1.00 90.81 98 GLU A C 1
ATOM 747 O O . GLU A 1 98 ? 6.697 6.972 -2.974 1.00 90.81 98 GLU A O 1
ATOM 752 N N . ASP A 1 99 ? 5.646 6.340 -1.081 1.00 89.19 99 ASP A N 1
ATOM 753 C CA . ASP A 1 99 ? 6.730 5.489 -0.581 1.00 89.19 99 ASP A CA 1
ATOM 754 C C . ASP A 1 99 ? 6.998 4.319 -1.538 1.00 89.19 99 ASP A C 1
ATOM 756 O O . ASP A 1 99 ? 8.140 4.096 -1.941 1.00 89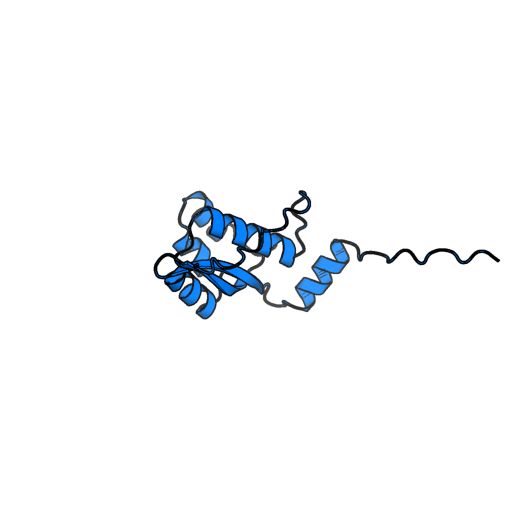.19 99 ASP A O 1
ATOM 760 N N . LEU A 1 100 ? 5.941 3.647 -2.009 1.00 89.50 100 LEU A N 1
ATOM 761 C CA . LEU A 1 100 ? 6.047 2.577 -3.005 1.00 89.50 100 LEU A CA 1
ATOM 762 C C . LEU A 1 100 ? 6.688 3.034 -4.311 1.00 89.50 100 LEU A C 1
ATOM 764 O O . LEU A 1 100 ? 7.492 2.305 -4.890 1.00 89.50 100 LEU A O 1
ATOM 768 N N . SER A 1 101 ? 6.347 4.233 -4.776 1.00 85.88 101 SER A N 1
ATOM 769 C CA . SER A 1 101 ? 6.921 4.782 -6.005 1.00 85.88 101 SER A CA 1
ATOM 770 C C . SER A 1 101 ? 8.417 5.043 -5.828 1.00 85.88 101 SER A C 1
ATOM 772 O O . SER A 1 101 ? 9.234 4.588 -6.628 1.00 85.88 101 SER A O 1
ATOM 774 N N . THR A 1 102 ? 8.783 5.667 -4.704 1.00 84.38 102 THR A N 1
ATOM 775 C CA . THR A 1 102 ? 10.177 5.960 -4.347 1.00 84.38 102 THR A CA 1
ATOM 776 C C . THR A 1 102 ? 11.009 4.683 -4.225 1.00 84.38 102 THR A C 1
ATOM 778 O O . THR A 1 102 ? 12.109 4.600 -4.776 1.00 84.38 102 THR A O 1
ATOM 781 N N . LYS A 1 103 ? 10.480 3.669 -3.531 1.00 81.38 103 LYS A N 1
ATOM 782 C CA . LYS A 1 103 ? 11.151 2.381 -3.312 1.00 81.38 103 LYS A CA 1
ATOM 783 C C . LYS A 1 103 ? 11.154 1.486 -4.551 1.00 81.38 103 LYS A C 1
ATOM 785 O O . LYS A 1 103 ? 12.037 0.647 -4.668 1.00 81.38 103 LYS A O 1
ATOM 790 N N . GLY A 1 104 ? 10.222 1.685 -5.483 1.00 71.88 104 GLY A N 1
ATOM 791 C CA . GLY A 1 104 ? 10.163 0.988 -6.769 1.00 71.88 104 GLY A CA 1
ATOM 792 C C . GLY A 1 104 ? 11.076 1.563 -7.857 1.00 71.88 104 GLY A C 1
ATOM 793 O O . GLY A 1 104 ? 11.022 1.118 -8.999 1.00 71.88 104 GLY A O 1
ATOM 794 N N . GLY A 1 105 ? 11.898 2.569 -7.539 1.00 63.34 105 GLY A N 1
ATOM 795 C CA . GLY A 1 105 ? 12.795 3.213 -8.503 1.00 63.34 105 GLY A CA 1
ATOM 796 C C . GLY A 1 105 ? 12.095 4.199 -9.444 1.00 63.34 105 GLY A C 1
ATOM 797 O O . GLY A 1 105 ? 12.758 4.864 -10.243 1.00 63.34 105 GLY A O 1
ATOM 798 N N . GLU A 1 106 ? 10.777 4.368 -9.315 1.00 56.47 106 GLU A N 1
ATOM 799 C CA . GLU A 1 106 ? 10.046 5.458 -9.943 1.00 56.47 106 GLU A CA 1
ATOM 800 C C . GLU A 1 106 ? 10.266 6.719 -9.106 1.00 56.47 106 GLU A C 1
ATOM 802 O O . GLU A 1 106 ? 9.544 7.032 -8.162 1.00 56.47 106 GLU A O 1
ATOM 807 N N . SER A 1 107 ? 11.304 7.472 -9.470 1.00 44.75 107 SER A N 1
ATOM 808 C CA . SER A 1 107 ? 11.446 8.871 -9.074 1.00 44.75 107 SER A CA 1
ATOM 809 C C . SER A 1 107 ? 10.223 9.637 -9.596 1.00 44.75 107 SER A C 1
ATOM 811 O O . SER A 1 107 ? 10.261 10.226 -10.681 1.00 44.75 107 SER A O 1
ATOM 813 N N . VAL A 1 108 ? 9.126 9.640 -8.837 1.00 47.00 108 VAL A N 1
ATOM 814 C CA . VAL A 1 108 ? 8.029 10.585 -9.031 1.00 47.00 108 VAL A CA 1
ATOM 815 C C . VAL A 1 108 ? 8.667 11.943 -8.823 1.00 47.00 108 VAL A C 1
ATOM 817 O O . VAL A 1 108 ? 9.059 12.293 -7.714 1.00 47.00 108 VAL A O 1
ATOM 820 N N . GLY A 1 109 ? 8.898 12.656 -9.923 1.00 43.66 109 GLY A N 1
ATOM 821 C CA . GLY A 1 109 ? 9.600 13.928 -9.933 1.00 43.66 109 GLY A CA 1
ATOM 822 C C . GLY A 1 109 ? 8.886 14.949 -9.057 1.00 43.66 109 GLY A C 1
ATOM 823 O O . GLY A 1 109 ? 8.034 15.686 -9.543 1.00 43.66 109 GLY A O 1
ATOM 824 N N . LYS A 1 110 ? 9.244 14.968 -7.772 1.00 46.38 110 LYS A N 1
ATOM 825 C CA . LYS A 1 110 ? 9.159 16.056 -6.800 1.00 46.38 110 LYS A CA 1
ATOM 826 C C . LYS A 1 110 ? 9.962 15.639 -5.571 1.00 46.38 110 LYS A C 1
ATOM 828 O O . LYS A 1 110 ? 9.690 14.657 -4.899 1.00 46.38 110 LYS A O 1
ATOM 833 N N . SER A 1 111 ? 11.005 16.411 -5.333 1.00 50.09 111 SER A N 1
ATOM 834 C CA . SER A 1 111 ? 11.930 16.306 -4.220 1.00 50.09 111 SER A CA 1
ATOM 835 C C . SER A 1 111 ? 11.242 16.369 -2.852 1.00 50.09 111 SER A C 1
ATOM 837 O O . SER A 1 111 ? 10.487 17.300 -2.581 1.00 50.09 111 SER A O 1
ATOM 839 N N . SER A 1 112 ? 11.653 15.465 -1.964 1.00 48.09 112 SER A N 1
ATOM 840 C CA . SER A 1 112 ? 11.935 15.725 -0.546 1.00 48.09 112 SER A CA 1
ATOM 841 C C . SER A 1 112 ? 10.884 16.509 0.258 1.00 48.09 112 SER A C 1
ATOM 843 O O . SER A 1 112 ? 11.085 17.677 0.599 1.00 48.09 112 SER A O 1
ATOM 845 N N . GLY A 1 113 ? 9.830 15.829 0.697 1.00 38.25 113 GLY A N 1
ATOM 846 C CA . GLY A 1 113 ? 9.149 16.174 1.941 1.00 38.25 113 GLY A CA 1
ATOM 847 C C . GLY A 1 113 ? 9.640 15.248 3.048 1.00 38.25 113 GLY A C 1
ATOM 848 O O . GLY A 1 113 ? 9.219 14.101 3.122 1.00 38.25 113 GLY A O 1
ATOM 849 N N . ARG A 1 114 ? 10.543 15.712 3.919 1.00 48.75 114 ARG A N 1
ATOM 850 C CA . ARG A 1 114 ? 1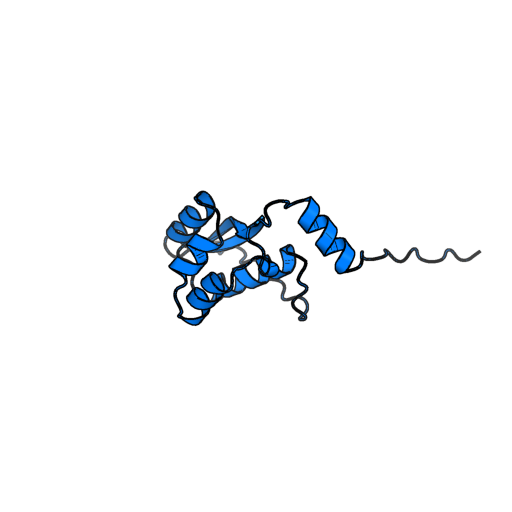0.837 15.015 5.183 1.00 48.75 1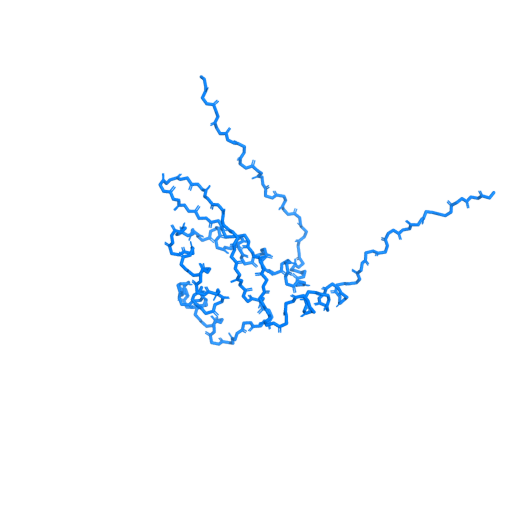14 ARG A CA 1
ATOM 851 C C . ARG A 1 114 ? 9.501 14.840 5.916 1.00 48.75 114 ARG A C 1
ATOM 853 O O . ARG A 1 114 ? 8.939 15.839 6.361 1.00 48.75 114 ARG A O 1
ATOM 860 N N . ARG A 1 115 ? 8.993 13.609 6.050 1.00 45.31 115 ARG A N 1
ATOM 861 C CA . ARG A 1 115 ? 7.888 13.333 6.976 1.00 45.31 115 ARG A CA 1
ATOM 862 C C . ARG A 1 115 ? 8.368 13.722 8.366 1.00 45.31 115 ARG A C 1
ATOM 864 O O . ARG A 1 115 ? 9.366 13.193 8.856 1.00 45.31 115 ARG A O 1
ATOM 871 N N . GLY A 1 116 ? 7.724 14.728 8.950 1.00 38.75 116 GLY A N 1
ATOM 872 C CA . GLY A 1 116 ? 7.991 15.135 10.318 1.00 38.75 116 GLY A CA 1
ATOM 873 C C . GLY A 1 116 ? 7.802 13.923 11.216 1.00 38.75 116 GLY A C 1
ATOM 874 O O . GLY A 1 116 ? 6.709 13.375 11.291 1.00 38.75 116 GLY A O 1
ATOM 875 N N . SER A 1 117 ? 8.879 13.484 11.863 1.00 47.31 117 SER A N 1
ATOM 876 C CA . SER A 1 117 ? 8.792 12.507 12.940 1.00 47.31 117 SER A CA 1
ATOM 877 C C . SER A 1 117 ? 7.861 13.082 14.005 1.00 47.31 117 SER A C 1
ATOM 879 O O . SER A 1 117 ? 8.194 14.087 14.643 1.00 47.31 117 SER A O 1
ATOM 881 N N . ALA A 1 118 ? 6.683 12.476 14.158 1.00 52.00 118 ALA A N 1
ATOM 882 C CA . ALA A 1 118 ? 5.776 12.734 15.263 1.00 52.00 118 ALA A CA 1
ATOM 883 C C . ALA A 1 118 ? 6.477 12.282 16.552 1.00 52.00 118 ALA A C 1
ATOM 885 O O . ALA A 1 118 ? 6.399 11.138 16.996 1.00 52.00 118 ALA A O 1
ATOM 886 N N . THR A 1 119 ? 7.262 13.195 17.119 1.00 47.53 119 THR A N 1
ATOM 887 C CA . THR A 1 119 ? 7.915 13.004 18.407 1.00 47.53 119 THR A CA 1
ATOM 888 C C . THR A 1 119 ? 6.835 12.966 19.480 1.00 47.53 119 THR A C 1
ATOM 890 O O . THR A 1 119 ? 6.115 13.941 19.685 1.00 47.53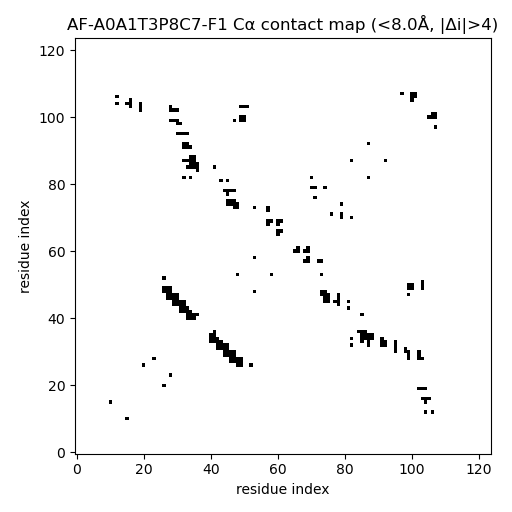 119 THR A O 1
ATOM 893 N N . ARG A 1 120 ? 6.745 11.808 20.142 1.00 46.44 120 ARG A N 1
ATOM 894 C CA . ARG A 1 120 ? 5.857 11.476 21.261 1.00 46.44 120 ARG A CA 1
ATOM 895 C C . ARG A 1 120 ? 5.558 12.661 22.177 1.00 46.44 120 ARG A C 1
ATOM 897 O O . ARG A 1 120 ? 6.448 13.235 22.806 1.00 46.44 120 ARG A O 1
ATOM 904 N N . MET A 1 121 ? 4.267 12.907 22.349 1.00 42.38 121 MET A N 1
ATOM 905 C CA . MET A 1 121 ? 3.711 13.673 23.451 1.00 42.38 121 MET A CA 1
ATOM 906 C C . MET A 1 121 ? 4.097 12.988 24.774 1.00 42.38 121 MET A C 1
ATOM 908 O O . MET A 1 121 ? 3.674 11.867 25.054 1.00 42.38 121 MET A O 1
ATOM 912 N N . ARG A 1 122 ? 4.924 13.644 25.601 1.00 56.66 122 ARG A N 1
ATOM 913 C CA . ARG A 1 122 ? 5.164 13.242 26.996 1.00 56.66 122 ARG A CA 1
ATOM 914 C C . ARG A 1 122 ? 4.728 14.358 27.944 1.00 56.66 122 ARG A C 1
ATOM 916 O O . ARG A 1 122 ? 5.400 15.368 28.103 1.00 56.66 122 ARG A O 1
ATOM 923 N N . ARG A 1 123 ? 3.586 14.089 28.573 1.00 45.94 123 ARG A N 1
ATOM 924 C CA . ARG A 1 123 ? 2.948 14.707 29.744 1.00 45.94 123 ARG A CA 1
ATOM 925 C C . ARG A 1 123 ? 3.920 15.347 30.753 1.00 45.94 123 ARG A C 1
ATOM 927 O O . ARG A 1 123 ? 4.776 14.646 31.303 1.00 45.94 123 ARG A O 1
ATOM 934 N N . ARG A 1 124 ? 3.679 16.618 31.093 1.00 53.81 124 ARG A N 1
ATOM 935 C CA . ARG A 1 124 ? 3.784 17.135 32.465 1.00 53.81 124 ARG A CA 1
ATOM 936 C C . ARG A 1 124 ? 2.859 18.325 32.670 1.00 53.81 124 ARG A C 1
ATOM 938 O O . ARG A 1 124 ? 2.826 19.179 31.763 1.00 53.81 124 ARG A O 1
#

Solvent-accessible surface area (backbone atoms only — not comparable to full-atom values): 7428 Å² total; per-residue (Å²): 134,84,81,78,80,82,71,80,76,74,73,52,62,70,55,48,31,51,52,45,45,71,76,19,79,88,44,47,43,81,30,61,44,39,19,43,52,98,87,40,83,46,74,45,82,28,44,28,52,24,66,94,73,60,48,73,68,46,58,45,30,51,75,71,68,34,58,66,65,28,42,63,71,38,29,41,73,73,28,34,55,50,46,68,63,25,54,49,50,73,68,36,49,53,50,26,54,52,46,32,28,56,69,51,40,43,75,68,92,67,84,85,77,81,76,76,77,84,73,77,90,76,91,132

pLDDT: mean 77.89, std 20.65, 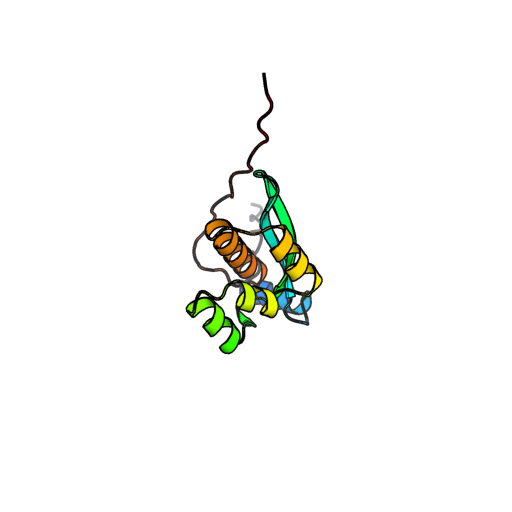range [38.25, 97.38]

Sequence (124 aa):
MAREPVVAREASPEFRAQEIEALAPDGYVRADLAGEIDGETVVAEVMALMPGKWRASVMRLLRAGDFDGFMSAVLTADGYDAYLELDPNQDQFAAFVEDLSTKGGESVGKSSGRRGSATRMRRR

Radius of gyration: 17.79 Å; Cα contacts (8 Å, |Δi|>4): 135; chains: 1; bounding box: 63×31×48 Å

Foldseek 3Di:
DDDDDPDPPDPDLVVLLVVLCVVCVVQWDWFWQWADDPNDIDIDTFIFHAPVPDDVVLVVCVVVVNVLSNQVVTTDPVRSVVCVNRVHDPVSVVVRNVRSCVSNSNPPPDDDDPPPPPDDDDDD

Organism: NCBI:txid159449

Mean predicted aligned error: 12.08 Å

Secondary structure (DSSP, 8-state):
-PPPP----PPPHHHHHHHHHHH-TTSEEEEEEEEEETTEEEEEEEEEE-GGG--HHHHHHHHTT-HHHHHHHHB-HHHHHHHHHH---HHHHHHHHHHHHHHTT---S---------------